Protein AF-A0A452ZM46-F1 (afdb_monomer_lite)

InterPro domains:
  IPR005813 Large ribosomal subunit protein bL20 [PF00453] (3-76)
  IPR005813 Large ribosomal subunit protein bL20 [PR00062] (1-30)
  IPR005813 Large ribosomal subunit protein bL20 [PR00062] (31-60)
  IPR005813 Large ribosomal subunit protein bL20 [PTHR10986] (1-63)
  IPR005813 Large ribosomal subunit protein bL20 [TIGR01032] (3-74)
  IPR005813 Large ribosomal subunit protein bL20 [cd07026] (5-63)
  IPR035566 Ribosomal protein bL20, C-terminal [G3DSA:1.10.1900.20] (45-96)
  IPR035566 Ribosomal protein bL20, C-terminal [SSF74731] (3-78)

pLDDT: mean 72.5, std 22.42, range [28.22, 96.56]

Structure (mmCIF, N/CA/C/O backbone):
data_AF-A0A452ZM46-F1
#
_entry.id   AF-A0A452ZM46-F1
#
loop_
_atom_site.group_PDB
_atom_site.id
_atom_site.type_symbol
_atom_site.label_atom_id
_atom_site.label_alt_id
_atom_site.label_comp_id
_atom_site.label_asym_id
_atom_site.label_entity_id
_atom_site.label_seq_id
_atom_site.pdbx_PDB_ins_code
_atom_site.Cartn_x
_atom_site.Cartn_y
_atom_site.Cartn_z
_atom_site.occupancy
_atom_site.B_iso_or_equiv
_atom_site.auth_seq_id
_atom_site.auth_comp_id
_atom_site.auth_asym_id
_atom_site.auth_atom_id
_atom_site.pdbx_PDB_model_num
ATOM 1 N N . MET A 1 1 ? -2.284 10.721 19.070 1.00 71.50 1 MET A N 1
ATOM 2 C CA . MET A 1 1 ? -3.256 10.971 17.975 1.00 71.50 1 MET A CA 1
ATOM 3 C C . MET A 1 1 ? -4.675 10.954 18.542 1.00 71.50 1 MET A C 1
ATOM 5 O O . MET A 1 1 ? -4.966 10.083 19.351 1.00 71.50 1 MET A O 1
ATOM 9 N N . ASN A 1 2 ? -5.531 11.918 18.181 1.00 87.62 2 ASN A N 1
ATOM 10 C CA . ASN A 1 2 ? -6.899 12.029 18.718 1.00 87.62 2 ASN A CA 1
ATOM 11 C C . ASN A 1 2 ? -7.823 10.934 18.119 1.00 87.62 2 ASN A C 1
ATOM 13 O O . ASN A 1 2 ? -7.648 10.565 16.954 1.00 87.62 2 ASN A O 1
ATOM 17 N N . LYS A 1 3 ? -8.797 10.418 18.888 1.00 85.00 3 LYS A N 1
ATOM 18 C CA . LYS A 1 3 ? -9.673 9.274 18.541 1.00 85.00 3 LYS A CA 1
ATOM 19 C C . LYS A 1 3 ? -10.345 9.442 17.174 1.00 85.00 3 LYS A C 1
ATOM 21 O O . LYS A 1 3 ? -10.285 8.539 16.344 1.00 85.00 3 LYS A O 1
ATOM 26 N N . GLY A 1 4 ? -10.903 10.622 16.899 1.00 88.62 4 GLY A N 1
ATOM 27 C CA . GLY A 1 4 ? -11.551 10.913 15.615 1.00 88.62 4 GLY A CA 1
ATOM 28 C C . GLY A 1 4 ? -10.593 10.872 14.417 1.00 88.62 4 GLY A C 1
ATOM 29 O O . GLY A 1 4 ? -10.967 10.408 13.343 1.00 88.62 4 GLY A O 1
ATOM 30 N N . LYS A 1 5 ? -9.331 11.290 14.595 1.00 91.25 5 LYS A N 1
ATOM 31 C CA . LYS A 1 5 ? -8.309 11.246 13.532 1.00 91.25 5 LYS A CA 1
ATOM 32 C C . LYS A 1 5 ? -7.896 9.804 13.211 1.00 91.25 5 LYS A C 1
ATOM 34 O O . LYS A 1 5 ? -7.738 9.470 12.043 1.00 91.25 5 LYS A O 1
ATOM 39 N N . ILE A 1 6 ? -7.790 8.942 14.229 1.00 91.88 6 ILE A N 1
ATOM 40 C CA . ILE A 1 6 ? -7.475 7.515 14.046 1.00 91.88 6 ILE A CA 1
ATOM 41 C C . ILE A 1 6 ? -8.563 6.820 13.229 1.00 91.88 6 ILE A C 1
ATOM 43 O O . ILE A 1 6 ? -8.241 6.118 12.279 1.00 91.88 6 ILE A O 1
ATOM 47 N N . PHE A 1 7 ? -9.841 7.051 13.536 1.00 92.56 7 PHE A N 1
ATOM 48 C CA . PHE A 1 7 ? -10.929 6.413 12.790 1.00 92.56 7 PHE A CA 1
ATOM 49 C C . PHE A 1 7 ? -11.066 6.910 11.350 1.00 92.56 7 PHE A C 1
ATOM 51 O O . PHE A 1 7 ? -11.429 6.126 10.478 1.00 92.56 7 PHE A O 1
ATOM 58 N N . LYS A 1 8 ? -10.708 8.170 11.070 1.00 93.06 8 LYS A N 1
ATOM 59 C CA . LYS A 1 8 ? -10.610 8.665 9.687 1.00 93.06 8 LYS A CA 1
ATOM 60 C C . LYS A 1 8 ? -9.553 7.896 8.888 1.00 93.06 8 LYS A C 1
ATOM 62 O O . LYS A 1 8 ? -9.826 7.497 7.763 1.00 93.06 8 LYS A O 1
ATOM 67 N N . LEU A 1 9 ? -8.384 7.652 9.483 1.00 92.50 9 LEU A N 1
ATOM 68 C CA . LEU A 1 9 ? -7.292 6.900 8.851 1.00 92.50 9 LEU A CA 1
ATOM 69 C C . LEU A 1 9 ? -7.559 5.390 8.783 1.00 92.50 9 LEU A C 1
ATOM 71 O O . LEU A 1 9 ? -7.121 4.733 7.849 1.00 92.50 9 LEU A O 1
ATOM 75 N N . ALA A 1 10 ? -8.292 4.839 9.752 1.00 91.62 10 ALA A N 1
ATOM 76 C CA . ALA A 1 10 ? -8.662 3.425 9.802 1.00 91.62 10 ALA A CA 1
ATOM 77 C C . ALA A 1 10 ? -9.880 3.076 8.922 1.00 91.62 10 ALA A C 1
ATOM 79 O O . ALA A 1 10 ? -10.330 1.924 8.911 1.00 91.62 10 ALA A O 1
ATOM 80 N N . LYS A 1 11 ? -10.450 4.050 8.197 1.00 91.94 11 LYS A N 1
ATOM 81 C CA . LYS A 1 11 ? -11.581 3.818 7.294 1.00 91.94 11 LYS A CA 1
ATOM 82 C C . LYS A 1 11 ? -11.158 2.836 6.195 1.00 91.94 11 LYS A C 1
ATOM 84 O O . LYS A 1 11 ? -10.159 3.042 5.520 1.00 91.94 11 LYS A O 1
ATOM 89 N N . GLY A 1 12 ? -11.927 1.759 6.032 1.00 92.88 12 GLY A N 1
ATOM 90 C CA . GLY A 1 12 ? -11.624 0.679 5.083 1.00 92.88 12 GLY A CA 1
ATOM 91 C C . GLY A 1 12 ? -10.831 -0.491 5.676 1.00 92.88 12 GLY A C 1
ATOM 92 O O . GLY A 1 12 ? -10.682 -1.513 5.013 1.00 92.88 12 GLY A O 1
ATOM 93 N N . PHE A 1 13 ? -10.377 -0.412 6.933 1.00 94.00 13 PHE A N 1
ATOM 94 C CA . PHE A 1 13 ? -9.763 -1.566 7.592 1.00 94.00 13 PHE A CA 1
ATOM 95 C C . PHE A 1 13 ? -10.781 -2.682 7.858 1.00 94.00 13 PHE A C 1
ATOM 97 O O . PHE A 1 13 ? -11.937 -2.447 8.216 1.00 94.00 13 PHE A O 1
ATOM 104 N N . ARG A 1 14 ? -10.336 -3.932 7.702 1.00 92.62 14 ARG A N 1
ATOM 105 C CA . ARG A 1 14 ? -11.182 -5.123 7.839 1.00 92.62 14 ARG A CA 1
ATOM 106 C C . ARG A 1 14 ? -11.446 -5.466 9.309 1.00 92.62 14 ARG A C 1
ATOM 108 O O . ARG A 1 14 ? -10.532 -5.503 10.133 1.00 92.62 14 ARG A O 1
ATOM 115 N N . GLY A 1 15 ? -12.695 -5.809 9.628 1.00 92.88 15 GLY A N 1
ATOM 116 C CA . GLY A 1 15 ? -13.098 -6.312 10.948 1.00 92.88 15 GLY A CA 1
ATOM 117 C C . GLY A 1 15 ? -13.013 -5.263 12.063 1.00 92.88 15 GLY A C 1
ATOM 118 O O . GLY A 1 15 ? -13.321 -4.092 11.854 1.00 92.88 15 GLY A O 1
ATOM 119 N N . ARG A 1 16 ? -12.586 -5.677 13.266 1.00 92.06 16 ARG A N 1
ATOM 120 C CA . ARG A 1 16 ? -12.536 -4.812 14.467 1.00 92.06 16 ARG A CA 1
ATOM 121 C C . ARG A 1 16 ? -11.523 -3.664 14.374 1.00 92.06 16 ARG A C 1
ATOM 123 O O . ARG A 1 16 ? -11.602 -2.728 15.166 1.00 92.06 16 ARG A O 1
ATOM 130 N N . ALA A 1 17 ? -10.620 -3.693 13.395 1.00 90.69 17 ALA A N 1
ATOM 131 C CA . ALA A 1 17 ? -9.605 -2.663 13.183 1.00 90.69 17 ALA A CA 1
ATOM 132 C C . ALA A 1 17 ? -10.172 -1.288 12.782 1.00 90.69 17 ALA A C 1
ATOM 134 O O . ALA A 1 17 ? -9.454 -0.301 12.889 1.00 90.69 17 ALA A O 1
ATOM 135 N N . LYS A 1 18 ? -11.443 -1.208 12.361 1.00 88.06 18 LYS A N 1
ATOM 136 C CA . LYS A 1 18 ? -12.126 0.063 12.060 1.00 88.06 18 LYS A CA 1
ATOM 137 C C . LYS A 1 18 ? -12.996 0.599 13.210 1.00 88.06 18 LYS A C 1
ATOM 139 O O . LYS A 1 18 ? -13.325 1.776 13.205 1.00 88.06 18 LYS A O 1
ATOM 144 N N . ASN A 1 19 ? -13.345 -0.244 14.192 1.00 87.94 19 ASN A N 1
ATOM 145 C CA . ASN A 1 19 ? -14.291 0.086 15.273 1.00 87.94 19 ASN A CA 1
ATOM 146 C C . ASN A 1 19 ? -13.605 0.219 16.646 1.00 87.94 19 ASN A C 1
ATOM 148 O O . ASN A 1 19 ? -13.957 1.083 17.445 1.00 87.94 19 ASN A O 1
ATOM 152 N N . CYS A 1 20 ? -12.616 -0.631 16.939 1.00 93.06 20 CYS A N 1
ATOM 153 C CA . CYS A 1 20 ? -11.948 -0.669 18.239 1.00 93.06 20 CYS A CA 1
ATOM 154 C C . CYS A 1 20 ? -10.680 0.188 18.217 1.00 93.06 20 CYS A C 1
ATOM 156 O O . CYS A 1 20 ? -9.735 -0.118 17.491 1.00 93.06 20 CYS A O 1
ATOM 158 N N . ILE A 1 21 ? -10.624 1.223 19.062 1.00 91.88 21 ILE A N 1
ATOM 159 C CA . ILE A 1 21 ? -9.536 2.215 19.052 1.00 91.88 21 ILE A CA 1
ATOM 160 C C . ILE A 1 21 ? -8.146 1.606 19.276 1.00 91.88 21 ILE A C 1
ATOM 162 O O . ILE A 1 21 ? -7.196 2.008 18.614 1.00 91.88 21 ILE A O 1
ATOM 166 N N . ARG A 1 22 ? -8.027 0.610 20.162 1.00 92.00 22 ARG A N 1
ATOM 167 C CA . ARG A 1 22 ? -6.750 -0.057 20.462 1.00 92.00 22 ARG A CA 1
ATOM 168 C C . ARG A 1 22 ? -6.171 -0.743 19.221 1.00 92.00 22 ARG A C 1
ATOM 170 O O . ARG A 1 22 ? -5.053 -0.449 18.822 1.00 92.00 22 ARG A O 1
ATOM 177 N N . ILE A 1 23 ? -6.989 -1.555 18.552 1.00 93.69 23 ILE A N 1
ATOM 178 C CA . ILE A 1 23 ? -6.600 -2.280 17.333 1.00 93.69 23 ILE A CA 1
ATOM 179 C C . ILE A 1 23 ? -6.378 -1.305 16.169 1.00 93.69 23 ILE A C 1
ATOM 181 O O . ILE A 1 23 ? -5.446 -1.469 15.384 1.00 93.69 23 ILE A O 1
ATOM 185 N N . ALA A 1 24 ? -7.226 -0.280 16.051 1.00 93.19 24 ALA A N 1
ATOM 186 C CA . ALA A 1 24 ? -7.114 0.725 15.000 1.00 93.19 24 ALA A CA 1
ATOM 187 C C . ALA A 1 24 ? -5.773 1.466 15.067 1.00 93.19 24 ALA A C 1
ATOM 189 O O . ALA A 1 24 ? -5.136 1.659 14.037 1.00 93.19 24 ALA A O 1
ATOM 190 N N . ARG A 1 25 ? -5.312 1.834 16.269 1.00 92.88 25 ARG A N 1
ATOM 191 C CA . ARG A 1 25 ? -4.027 2.523 16.464 1.00 92.88 25 ARG A CA 1
ATOM 192 C C . ARG A 1 25 ? -2.851 1.704 15.949 1.00 92.88 25 ARG A C 1
ATOM 194 O O . ARG A 1 25 ? -2.132 2.189 15.082 1.00 92.88 25 ARG A O 1
ATOM 201 N N . GLU A 1 26 ? -2.734 0.454 16.389 1.00 93.75 26 GLU A N 1
ATOM 202 C CA . GLU A 1 26 ? -1.661 -0.455 15.960 1.00 93.75 26 GLU A CA 1
ATOM 203 C C . GLU A 1 26 ? -1.636 -0.634 14.433 1.00 93.75 26 GLU A C 1
ATOM 205 O O . GLU A 1 26 ? -0.581 -0.671 13.799 1.00 93.75 26 GLU A O 1
ATOM 210 N N . ARG A 1 27 ? -2.818 -0.734 13.812 1.00 94.56 27 ARG A N 1
ATOM 211 C CA . ARG A 1 27 ? -2.947 -0.896 12.358 1.00 94.56 27 ARG A CA 1
ATOM 212 C C . ARG A 1 27 ? -2.598 0.376 11.597 1.00 94.56 27 ARG A C 1
ATOM 214 O O . ARG A 1 27 ? -1.910 0.291 10.583 1.00 94.56 27 ARG A O 1
ATOM 221 N N . VAL A 1 28 ? -3.052 1.536 12.072 1.00 94.62 28 VAL A N 1
ATOM 222 C CA . VAL A 1 28 ? -2.748 2.827 11.445 1.00 94.62 28 VAL A CA 1
ATOM 223 C C . VAL A 1 28 ? -1.252 3.127 11.537 1.00 94.62 28 VAL A C 1
ATOM 225 O O . VAL A 1 28 ? -0.667 3.551 10.548 1.00 94.62 28 VAL A O 1
ATOM 228 N N . GLU A 1 29 ? -0.609 2.850 12.671 1.00 94.12 29 GLU A N 1
ATOM 229 C CA . GLU A 1 29 ? 0.837 3.048 12.838 1.00 94.12 29 GLU A CA 1
ATOM 230 C C . GLU A 1 29 ? 1.644 2.219 11.830 1.00 94.12 29 GLU A C 1
ATOM 232 O O . GLU A 1 29 ? 2.478 2.768 11.106 1.00 94.12 29 GLU A O 1
ATOM 237 N N . LYS A 1 30 ? 1.324 0.926 11.684 1.00 95.00 30 LYS A N 1
ATOM 238 C CA . LYS A 1 30 ? 1.951 0.060 10.669 1.00 95.00 30 LYS A CA 1
ATOM 239 C C . LYS A 1 30 ? 1.678 0.545 9.244 1.00 95.00 30 LYS A C 1
ATOM 241 O O . LYS A 1 30 ? 2.587 0.579 8.419 1.00 95.00 30 LYS A O 1
ATOM 246 N N . ALA A 1 31 ? 0.448 0.966 8.951 1.00 94.62 31 ALA A N 1
ATOM 247 C CA . ALA A 1 31 ? 0.089 1.481 7.631 1.00 94.62 31 ALA A CA 1
ATOM 248 C C . ALA A 1 31 ? 0.879 2.750 7.264 1.00 94.62 31 ALA A C 1
ATOM 250 O O . ALA A 1 31 ? 1.315 2.899 6.123 1.00 94.62 31 ALA A O 1
ATOM 251 N N . LEU A 1 32 ? 1.116 3.646 8.226 1.00 95.00 32 LEU A N 1
ATOM 252 C CA . LEU A 1 32 ? 1.918 4.853 8.013 1.00 95.00 32 LEU A CA 1
ATOM 253 C C . LEU A 1 32 ? 3.395 4.524 7.758 1.00 95.00 32 LEU A C 1
ATOM 255 O O . LEU A 1 32 ? 4.003 5.118 6.864 1.00 95.00 32 LEU A O 1
ATOM 259 N N . GLN A 1 33 ? 3.954 3.554 8.486 1.00 96.12 33 GLN A N 1
ATOM 260 C CA . GLN A 1 33 ? 5.319 3.069 8.256 1.00 96.12 33 GLN A CA 1
ATOM 261 C C . GLN A 1 33 ? 5.473 2.469 6.851 1.00 96.12 33 GLN A C 1
ATOM 263 O O . GLN A 1 33 ? 6.401 2.834 6.125 1.00 96.12 33 GLN A O 1
ATOM 268 N N . TYR A 1 34 ? 4.533 1.617 6.424 1.00 96.56 34 TYR A N 1
ATOM 269 C CA . TYR A 1 34 ? 4.537 1.067 5.066 1.00 96.56 34 TYR A CA 1
ATOM 270 C C . TYR A 1 34 ? 4.385 2.155 4.008 1.00 96.56 34 TYR A C 1
ATOM 272 O O . TYR A 1 34 ? 5.175 2.197 3.073 1.00 96.56 34 TYR A O 1
ATOM 280 N N . SER A 1 35 ? 3.478 3.114 4.202 1.00 95.56 35 SER A N 1
ATOM 281 C CA . SER A 1 35 ? 3.319 4.243 3.282 1.00 95.56 35 SER A CA 1
ATOM 282 C C . SER A 1 35 ? 4.623 5.027 3.087 1.00 95.56 35 SER A C 1
ATOM 284 O O . SER A 1 35 ? 4.961 5.404 1.965 1.00 95.56 35 SER A O 1
ATOM 286 N N . TYR A 1 36 ? 5.384 5.266 4.160 1.00 95.44 36 TYR A N 1
ATOM 287 C CA . TYR A 1 36 ? 6.677 5.943 4.064 1.00 95.44 36 TYR A CA 1
ATOM 288 C C . TYR A 1 36 ? 7.698 5.134 3.257 1.00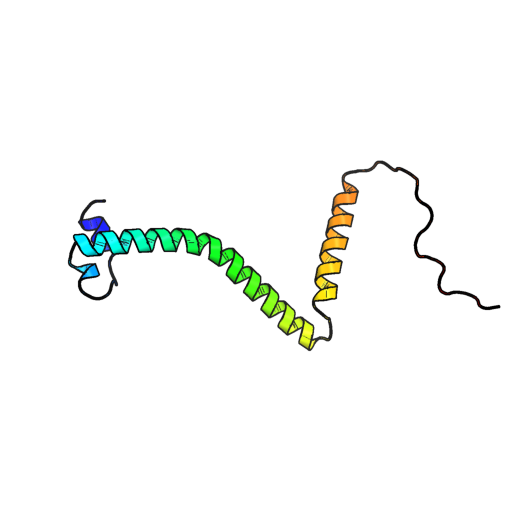 95.44 36 TYR A C 1
ATOM 290 O O . TYR A 1 36 ? 8.335 5.674 2.348 1.00 95.44 36 TYR A O 1
ATOM 298 N N . ARG A 1 37 ? 7.824 3.839 3.562 1.00 96.19 37 ARG A N 1
ATOM 299 C CA . ARG A 1 37 ? 8.711 2.918 2.844 1.00 96.19 37 ARG A CA 1
ATOM 300 C C . ARG A 1 37 ? 8.347 2.840 1.359 1.00 96.19 37 ARG A C 1
ATOM 302 O O . ARG A 1 37 ? 9.212 3.003 0.499 1.00 96.19 37 ARG A O 1
ATOM 309 N N . ASP A 1 38 ? 7.069 2.652 1.057 1.00 96.19 38 ASP A N 1
ATOM 310 C CA . ASP A 1 38 ? 6.579 2.400 -0.296 1.00 96.19 38 ASP A CA 1
ATOM 311 C C . ASP A 1 38 ? 6.714 3.641 -1.191 1.00 96.19 38 ASP A C 1
ATOM 313 O O . ASP A 1 38 ? 7.000 3.510 -2.377 1.00 96.19 38 ASP A O 1
ATOM 317 N N . ARG A 1 39 ? 6.645 4.865 -0.642 1.00 94.94 39 ARG A N 1
ATOM 318 C CA . ARG A 1 39 ? 6.974 6.087 -1.406 1.00 94.94 39 ARG A CA 1
ATOM 319 C C . ARG A 1 39 ? 8.414 6.100 -1.920 1.00 94.94 39 ARG A C 1
ATOM 321 O O . ARG A 1 39 ? 8.664 6.636 -3.001 1.00 94.94 39 ARG A O 1
ATOM 328 N N . ARG A 1 40 ? 9.362 5.533 -1.165 1.00 93.06 40 ARG A N 1
ATOM 329 C CA . ARG A 1 40 ? 10.753 5.398 -1.620 1.00 93.06 40 ARG A CA 1
ATOM 330 C C . ARG A 1 40 ? 10.906 4.238 -2.603 1.00 93.06 40 ARG A C 1
ATOM 332 O O . ARG A 1 40 ? 11.538 4.419 -3.641 1.00 93.06 40 ARG A O 1
ATOM 339 N N . ASN A 1 41 ? 10.290 3.090 -2.314 1.00 94.69 41 ASN A N 1
ATOM 340 C CA . ASN A 1 41 ? 10.376 1.906 -3.174 1.00 94.69 41 ASN A CA 1
ATOM 341 C C . ASN A 1 41 ? 9.703 2.106 -4.535 1.00 94.69 41 ASN A C 1
ATOM 343 O O . ASN A 1 41 ? 10.293 1.729 -5.540 1.00 94.69 41 ASN A O 1
ATOM 347 N N . LYS A 1 42 ? 8.579 2.831 -4.608 1.00 94.38 42 LYS A N 1
ATOM 348 C CA . LYS A 1 42 ? 7.865 3.119 -5.864 1.00 94.38 42 LYS A CA 1
ATOM 349 C C . LYS A 1 42 ? 8.777 3.689 -6.953 1.00 94.38 42 LYS A C 1
ATOM 351 O O . LYS A 1 42 ? 8.604 3.367 -8.122 1.00 94.38 42 LYS A O 1
ATOM 356 N N . LYS A 1 43 ? 9.767 4.516 -6.594 1.00 90.69 43 LYS A N 1
ATOM 357 C CA . LYS A 1 43 ? 10.738 5.061 -7.561 1.00 90.69 43 LYS A CA 1
ATOM 358 C C . LYS A 1 43 ? 11.635 3.967 -8.158 1.00 90.69 43 LYS A C 1
ATOM 360 O O . LYS A 1 43 ? 11.922 3.998 -9.350 1.00 90.69 43 LYS A O 1
ATOM 365 N N . ARG A 1 44 ? 12.055 2.997 -7.341 1.00 92.38 44 ARG A N 1
ATOM 366 C CA . ARG A 1 44 ? 12.864 1.842 -7.759 1.00 92.38 44 ARG A CA 1
ATOM 367 C C . ARG A 1 44 ? 12.044 0.861 -8.594 1.00 92.38 44 ARG A C 1
ATOM 369 O O . ARG A 1 44 ? 12.516 0.424 -9.641 1.00 92.38 44 ARG A O 1
ATOM 376 N N . ASP A 1 45 ? 10.825 0.564 -8.160 1.00 94.06 45 ASP A N 1
ATOM 377 C CA . ASP A 1 45 ? 9.944 -0.391 -8.837 1.00 94.06 45 ASP A CA 1
ATOM 378 C C . ASP A 1 45 ? 9.569 0.128 -10.233 1.00 94.06 45 ASP A C 1
ATOM 380 O O . ASP A 1 45 ? 9.689 -0.592 -11.221 1.00 94.06 45 ASP A O 1
ATOM 384 N N . MET A 1 46 ? 9.243 1.422 -10.345 1.00 93.38 46 MET A N 1
ATOM 385 C CA . MET A 1 46 ? 8.968 2.066 -11.635 1.00 93.38 46 MET A CA 1
ATOM 386 C C . MET A 1 46 ? 10.187 2.083 -12.562 1.00 93.38 46 MET A C 1
ATOM 388 O O . MET A 1 46 ? 10.042 1.854 -13.760 1.00 93.38 46 MET A O 1
ATOM 392 N N . ARG A 1 47 ? 11.395 2.323 -12.029 1.00 91.25 47 ARG A N 1
ATOM 393 C CA . ARG A 1 47 ? 12.630 2.252 -12.826 1.00 91.25 47 ARG A CA 1
ATOM 394 C C . ARG A 1 47 ? 12.866 0.840 -13.355 1.00 91.25 47 ARG A C 1
ATOM 396 O O . ARG A 1 47 ? 13.212 0.688 -14.520 1.00 91.25 47 ARG A O 1
ATOM 403 N N . SER A 1 48 ? 12.662 -0.169 -12.514 1.00 88.19 48 SER A N 1
ATOM 404 C CA . SER A 1 48 ? 12.837 -1.574 -12.898 1.00 88.19 48 SER A CA 1
ATOM 405 C C . SER A 1 48 ? 11.853 -1.959 -14.004 1.00 88.19 48 SER A C 1
ATOM 407 O O . SER A 1 48 ? 12.266 -2.481 -15.035 1.00 88.19 48 SER A O 1
ATOM 409 N N . LEU A 1 49 ? 10.581 -1.572 -13.855 1.00 93.62 49 LEU A N 1
ATOM 410 C CA . LEU A 1 49 ? 9.554 -1.762 -14.879 1.00 93.62 49 LEU A CA 1
ATOM 411 C C . LEU A 1 49 ? 9.894 -1.038 -16.191 1.00 93.62 49 LEU A C 1
ATOM 413 O O . LEU A 1 49 ? 9.641 -1.558 -17.276 1.00 93.62 49 LEU A O 1
ATOM 417 N N . TRP A 1 50 ? 10.460 0.168 -16.120 1.00 91.75 50 TRP A N 1
ATOM 418 C CA . TRP A 1 50 ? 10.859 0.896 -17.323 1.00 91.75 50 TRP A CA 1
ATOM 419 C C . TRP A 1 50 ? 12.009 0.197 -18.054 1.00 91.75 50 TRP A C 1
ATOM 421 O O . TRP A 1 50 ? 11.940 0.028 -19.270 1.00 91.75 50 TRP A O 1
ATOM 431 N N . ILE A 1 51 ? 13.020 -0.274 -17.322 1.00 86.75 51 ILE A N 1
ATOM 432 C CA . ILE A 1 51 ? 14.121 -1.059 -17.894 1.00 86.75 51 ILE A CA 1
ATOM 433 C C . ILE A 1 51 ? 13.574 -2.318 -18.573 1.00 86.75 51 ILE A C 1
ATOM 435 O O . ILE A 1 51 ? 13.951 -2.609 -19.703 1.00 86.75 51 ILE A O 1
ATOM 439 N N . GLU A 1 52 ? 12.649 -3.031 -17.932 1.00 86.19 52 GLU A N 1
ATOM 440 C CA . GLU A 1 52 ? 12.016 -4.221 -18.507 1.00 86.19 52 GLU A CA 1
ATOM 441 C C . GLU A 1 52 ? 11.254 -3.908 -19.804 1.00 86.19 52 GLU A C 1
ATOM 443 O O . GLU A 1 52 ? 11.435 -4.598 -20.806 1.00 86.19 52 GLU A O 1
ATOM 448 N N . ARG A 1 53 ? 10.478 -2.818 -19.832 1.00 87.50 53 ARG A N 1
ATOM 449 C CA . ARG A 1 53 ? 9.753 -2.364 -21.033 1.00 87.50 53 ARG A CA 1
ATOM 450 C C . ARG A 1 53 ? 10.688 -1.976 -22.177 1.00 87.50 53 ARG A C 1
ATOM 452 O O . ARG A 1 53 ? 10.437 -2.362 -23.315 1.00 87.50 53 ARG A O 1
ATOM 459 N N . ILE A 1 54 ? 11.768 -1.247 -21.887 1.00 83.75 54 ILE A N 1
ATOM 460 C CA . ILE A 1 54 ? 12.790 -0.913 -22.891 1.00 83.75 54 ILE A CA 1
ATOM 461 C C . ILE A 1 54 ? 13.436 -2.196 -23.410 1.00 83.75 54 ILE A C 1
ATOM 463 O O . ILE A 1 54 ? 13.543 -2.380 -24.616 1.00 83.75 54 ILE A O 1
ATOM 467 N N . ASN A 1 55 ? 13.822 -3.100 -22.509 1.00 81.06 55 ASN A N 1
ATOM 468 C CA . ASN A 1 55 ? 14.465 -4.359 -22.866 1.00 81.06 55 ASN A CA 1
ATOM 469 C C . ASN A 1 55 ? 13.566 -5.253 -23.729 1.00 81.06 55 ASN A C 1
ATOM 471 O O . ASN A 1 55 ? 14.065 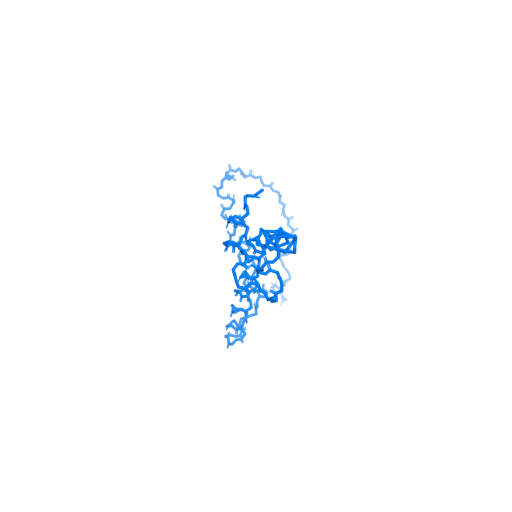-5.933 -24.621 1.00 81.06 55 ASN A O 1
ATOM 475 N N . ALA A 1 56 ? 12.254 -5.264 -23.486 1.00 83.94 56 ALA A N 1
ATOM 476 C CA . ALA A 1 56 ? 11.301 -5.971 -24.334 1.00 83.94 56 ALA A CA 1
ATOM 477 C C . ALA A 1 56 ? 11.244 -5.363 -25.747 1.00 83.94 56 ALA A C 1
ATOM 479 O O . ALA A 1 56 ? 11.302 -6.099 -26.728 1.00 83.94 56 ALA A O 1
ATOM 480 N N . GLY A 1 57 ? 11.209 -4.030 -25.859 1.00 81.00 57 GLY A N 1
ATOM 481 C CA . GLY A 1 57 ? 11.232 -3.338 -27.151 1.00 81.00 57 GLY A CA 1
ATOM 482 C C . GLY A 1 57 ? 12.534 -3.555 -27.927 1.00 81.00 57 GLY A C 1
ATOM 483 O O . GLY A 1 57 ? 12.508 -3.852 -29.116 1.00 81.00 57 GLY A O 1
ATOM 484 N N . THR A 1 58 ? 13.689 -3.482 -27.266 1.00 76.94 58 THR A N 1
ATOM 485 C CA . THR A 1 58 ? 14.998 -3.641 -27.923 1.00 76.94 58 THR A CA 1
ATOM 486 C C . THR A 1 58 ? 15.234 -5.064 -28.425 1.00 76.94 58 THR A C 1
ATOM 488 O O . THR A 1 58 ? 15.774 -5.244 -29.516 1.00 76.94 58 THR A O 1
ATOM 491 N N . ARG A 1 59 ? 14.733 -6.076 -27.699 1.00 72.19 59 ARG A N 1
ATOM 492 C CA . ARG A 1 59 ? 14.735 -7.480 -28.145 1.00 72.19 59 ARG A CA 1
ATOM 493 C C . ARG A 1 59 ? 13.983 -7.685 -29.460 1.00 72.19 59 ARG A C 1
ATOM 495 O O . ARG A 1 59 ? 14.447 -8.467 -30.281 1.00 72.19 59 ARG A O 1
ATOM 502 N N . LEU A 1 60 ? 12.874 -6.975 -29.684 1.00 72.12 60 LEU A N 1
ATOM 503 C CA . LEU A 1 60 ? 12.123 -7.042 -30.948 1.00 72.12 60 LEU A CA 1
ATOM 504 C C . LEU A 1 60 ? 12.901 -6.440 -32.127 1.00 72.12 60 LEU A C 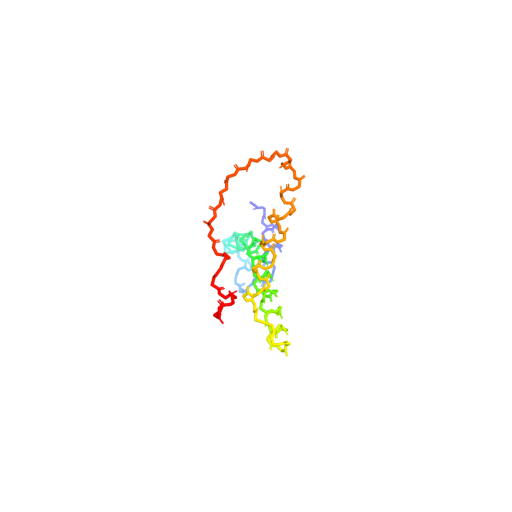1
ATOM 506 O O . LEU A 1 60 ? 12.739 -6.880 -33.259 1.00 72.12 60 LEU A O 1
ATOM 510 N N . HIS A 1 61 ? 13.770 -5.464 -31.860 1.00 70.75 61 HIS A N 1
ATOM 511 C CA . HIS A 1 61 ? 14.571 -4.769 -32.871 1.00 70.75 61 HIS A CA 1
ATOM 512 C C . HIS A 1 61 ? 16.006 -5.315 -33.007 1.00 70.75 61 HIS A C 1
ATOM 514 O O . HIS A 1 61 ? 16.834 -4.699 -33.673 1.00 70.75 61 HIS A O 1
ATOM 520 N N . GLY A 1 62 ? 16.329 -6.452 -32.375 1.00 66.81 62 GLY A N 1
ATOM 521 C CA . GLY A 1 62 ? 17.639 -7.111 -32.484 1.00 66.81 62 GLY A CA 1
ATOM 522 C C . GLY A 1 62 ? 18.805 -6.384 -31.794 1.00 66.81 62 GLY A C 1
ATOM 523 O O . GLY A 1 62 ? 19.941 -6.849 -31.860 1.00 66.81 62 GLY A O 1
ATOM 524 N N . VAL A 1 63 ? 18.548 -5.270 -31.100 1.00 62.78 63 VAL A N 1
ATOM 525 C CA . VAL A 1 63 ? 19.552 -4.530 -30.324 1.00 62.78 63 VAL A CA 1
ATOM 526 C C . VAL A 1 63 ? 19.600 -5.064 -28.896 1.00 62.78 63 VAL A C 1
ATOM 528 O O . VAL A 1 63 ? 18.619 -5.040 -28.156 1.00 62.78 63 VAL A O 1
ATOM 531 N N . CYS A 1 64 ? 20.758 -5.574 -28.484 1.00 56.78 64 CYS A N 1
ATOM 532 C CA . CYS A 1 64 ? 20.913 -6.172 -27.163 1.00 56.78 64 CYS A CA 1
ATOM 533 C C . CYS A 1 64 ? 21.109 -5.082 -26.091 1.00 56.78 64 CYS A C 1
ATOM 535 O O . CYS A 1 64 ? 21.903 -4.161 -26.274 1.00 56.78 64 CYS A O 1
ATOM 537 N N . SER A 1 65 ? 20.409 -5.195 -24.954 1.00 57.06 65 SER A N 1
ATOM 538 C CA . SER A 1 65 ? 20.408 -4.222 -23.837 1.00 57.06 65 SER A CA 1
ATOM 539 C C . SER A 1 65 ? 21.814 -3.808 -23.353 1.00 57.06 65 SER A C 1
ATOM 541 O O . SER A 1 65 ? 22.024 -2.661 -22.957 1.00 57.06 65 SER A O 1
ATOM 543 N N . ILE A 1 66 ? 22.798 -4.710 -23.479 1.00 59.78 66 ILE A N 1
ATOM 544 C CA . ILE A 1 66 ? 24.213 -4.466 -23.157 1.00 59.78 66 ILE A CA 1
ATOM 545 C C . ILE A 1 66 ? 24.811 -3.287 -23.954 1.00 59.78 66 ILE A C 1
ATOM 547 O O . ILE A 1 66 ? 25.600 -2.528 -23.403 1.00 59.78 66 ILE A O 1
ATOM 551 N N . TYR A 1 67 ? 24.381 -3.055 -25.201 1.00 56.31 67 TYR A N 1
ATOM 552 C CA . TYR A 1 67 ? 24.891 -1.964 -26.046 1.00 56.31 67 TYR A CA 1
ATOM 553 C C . TYR A 1 67 ? 24.370 -0.579 -25.638 1.00 56.31 67 TYR A C 1
ATOM 555 O O . TYR A 1 67 ? 25.088 0.411 -25.771 1.00 56.31 67 TYR A O 1
ATOM 563 N N . LEU A 1 68 ? 23.137 -0.494 -25.126 1.00 57.31 68 LEU A N 1
ATOM 564 C CA . LEU A 1 68 ? 22.540 0.776 -24.698 1.00 57.31 68 LEU A CA 1
ATOM 565 C C . LEU A 1 68 ? 23.184 1.290 -23.406 1.00 57.31 68 LEU A C 1
ATOM 567 O O . LEU A 1 68 ? 23.483 2.477 -23.319 1.00 57.31 68 LEU A O 1
ATOM 571 N N . HIS A 1 69 ? 23.463 0.413 -22.435 1.00 56.53 69 HIS A N 1
ATOM 572 C CA . HIS A 1 69 ? 24.120 0.812 -21.182 1.00 56.53 69 HIS A CA 1
ATOM 573 C C . HIS A 1 69 ? 25.540 1.340 -21.432 1.00 56.53 69 HIS A C 1
ATOM 575 O O . HIS A 1 69 ? 25.871 2.444 -21.009 1.00 56.53 69 HIS A O 1
ATOM 581 N N . SER A 1 70 ? 26.337 0.612 -22.225 1.00 54.00 70 SER A N 1
ATOM 582 C CA . SER A 1 70 ? 27.695 1.031 -22.587 1.00 54.00 70 SER A CA 1
ATOM 583 C C . SER A 1 70 ? 27.727 2.348 -23.365 1.00 54.00 70 SER A C 1
ATOM 585 O O . SER A 1 70 ? 28.709 3.080 -23.281 1.00 54.00 70 SER A O 1
ATOM 587 N N . ARG A 1 71 ? 26.678 2.681 -24.127 1.00 55.34 71 ARG A N 1
ATOM 588 C CA . ARG A 1 71 ? 26.620 3.948 -24.863 1.00 55.34 71 ARG A CA 1
ATOM 589 C C . ARG A 1 71 ? 26.285 5.139 -23.961 1.00 55.34 71 ARG A C 1
ATOM 591 O O . ARG A 1 71 ? 26.945 6.166 -24.080 1.00 55.34 71 ARG A O 1
ATOM 598 N N . PHE A 1 72 ? 25.351 4.983 -23.023 1.00 50.44 72 PHE A N 1
ATOM 599 C CA . PHE A 1 72 ? 25.019 6.043 -22.064 1.00 50.44 72 PHE A CA 1
ATOM 600 C C . PHE A 1 72 ? 26.194 6.391 -21.133 1.00 50.44 72 PHE A C 1
ATOM 602 O O . PHE A 1 72 ? 26.437 7.572 -20.895 1.00 50.44 72 PHE A O 1
ATOM 609 N N . ASP A 1 73 ? 26.966 5.404 -20.666 1.00 52.91 73 ASP A N 1
ATOM 610 C CA . ASP A 1 73 ? 28.134 5.658 -19.803 1.00 52.91 73 ASP A CA 1
ATOM 611 C C . ASP A 1 73 ? 29.273 6.376 -20.556 1.00 52.91 73 ASP A C 1
ATOM 613 O O . ASP A 1 73 ? 29.924 7.274 -20.015 1.00 52.91 73 ASP A O 1
ATOM 617 N N . ASN A 1 74 ? 29.484 6.036 -21.833 1.00 49.34 74 ASN A N 1
ATOM 618 C CA . ASN A 1 74 ? 30.473 6.705 -22.681 1.00 49.34 74 ASN A CA 1
ATOM 619 C C . ASN A 1 74 ? 30.069 8.149 -23.022 1.00 49.34 74 ASN A C 1
ATOM 621 O O . ASN A 1 74 ? 30.906 9.046 -22.966 1.00 49.34 74 ASN A O 1
ATOM 625 N N . GLU A 1 75 ? 28.794 8.403 -23.328 1.00 46.25 75 GLU A N 1
ATOM 626 C CA . GLU A 1 75 ? 28.305 9.753 -23.644 1.00 46.25 75 GLU A CA 1
ATOM 627 C C . GLU A 1 75 ? 28.331 10.684 -22.416 1.00 46.25 75 GLU A C 1
ATOM 629 O O . GLU A 1 75 ? 28.701 11.852 -22.537 1.00 46.25 75 GLU A O 1
ATOM 634 N N . MET A 1 76 ? 28.055 10.172 -21.210 1.00 47.22 76 MET A N 1
ATOM 635 C CA . MET A 1 76 ? 28.158 10.955 -19.969 1.00 47.22 76 MET A CA 1
ATOM 636 C C . MET A 1 76 ? 29.610 11.300 -19.598 1.00 47.22 76 MET A C 1
ATOM 638 O O . MET A 1 76 ? 29.873 12.417 -19.148 1.00 47.22 76 MET A O 1
ATOM 642 N N . ASN A 1 77 ? 30.565 10.393 -19.840 1.00 48.50 77 ASN A N 1
ATO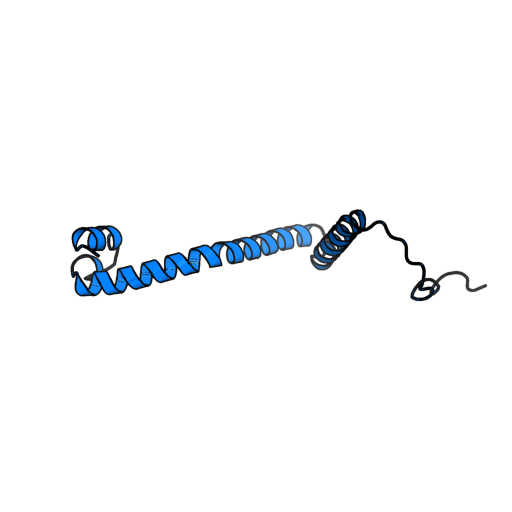M 643 C CA . ASN A 1 77 ? 31.997 10.669 -19.662 1.00 48.50 77 ASN A CA 1
ATOM 644 C C . ASN A 1 77 ? 32.514 11.727 -20.652 1.00 48.50 77 ASN A C 1
ATOM 646 O O . ASN A 1 77 ? 33.319 12.583 -20.279 1.00 48.50 77 ASN A O 1
ATOM 650 N N . LEU A 1 78 ? 32.018 11.722 -21.893 1.00 52.47 78 LEU A N 1
ATOM 651 C CA . LEU A 1 78 ? 32.363 12.733 -22.897 1.00 52.47 78 LEU A CA 1
ATOM 652 C C . LEU A 1 78 ? 31.828 14.123 -22.520 1.00 52.47 78 LEU A C 1
ATOM 654 O O . LEU A 1 78 ? 32.547 15.109 -22.669 1.00 52.47 78 LEU A O 1
ATOM 658 N N . LEU A 1 79 ? 30.629 14.217 -21.943 1.00 49.69 79 LEU A N 1
ATOM 659 C CA . LEU A 1 79 ? 30.075 15.488 -21.458 1.00 49.69 79 LEU A CA 1
ATOM 660 C C . LEU A 1 79 ? 30.793 16.008 -20.200 1.00 49.69 79 LEU A C 1
ATOM 662 O O . LEU A 1 79 ? 30.972 17.215 -20.050 1.00 49.69 79 LEU A O 1
ATOM 666 N N . HIS A 1 80 ? 31.276 15.118 -19.325 1.00 46.25 80 HIS A N 1
ATOM 667 C CA . HIS A 1 80 ? 32.103 15.501 -18.171 1.00 46.25 80 HIS A CA 1
ATOM 668 C C . HIS A 1 80 ? 33.502 15.999 -18.580 1.00 46.25 80 HIS A C 1
ATOM 670 O O . HIS A 1 80 ? 34.087 16.841 -17.897 1.00 46.25 80 HIS A O 1
ATOM 676 N N . SER A 1 81 ? 34.025 15.530 -19.720 1.00 45.41 81 SER A N 1
ATOM 677 C CA . SER A 1 81 ? 35.326 15.962 -20.252 1.00 45.41 81 SER A CA 1
ATOM 678 C C . SER A 1 81 ? 35.342 17.405 -20.778 1.00 45.41 81 SER A C 1
ATOM 680 O O . SER A 1 81 ? 36.413 17.984 -20.927 1.00 45.41 81 SER A O 1
ATOM 682 N N . HIS A 1 82 ? 34.178 18.030 -20.998 1.00 47.50 82 HIS A N 1
ATOM 683 C CA . HIS A 1 82 ? 34.089 19.422 -21.462 1.00 47.50 82 HIS A CA 1
ATOM 684 C C . HIS A 1 82 ? 34.230 20.469 -20.339 1.00 47.50 82 HIS A C 1
ATOM 686 O O . HIS A 1 82 ? 34.321 21.658 -20.633 1.00 47.50 82 HIS A O 1
ATOM 692 N N . VAL A 1 83 ? 34.295 20.054 -19.064 1.00 48.62 83 VAL A N 1
ATOM 693 C CA . VAL A 1 83 ? 34.477 20.969 -17.913 1.00 48.62 83 VAL A CA 1
ATOM 694 C C . VAL A 1 83 ? 35.923 20.986 -17.392 1.00 48.62 83 VAL A C 1
ATOM 696 O O . VAL A 1 83 ? 36.266 21.814 -16.558 1.00 48.62 83 VAL A O 1
ATOM 699 N N . ASN A 1 84 ? 36.816 20.142 -17.920 1.00 39.31 84 ASN A N 1
ATOM 700 C CA . ASN A 1 8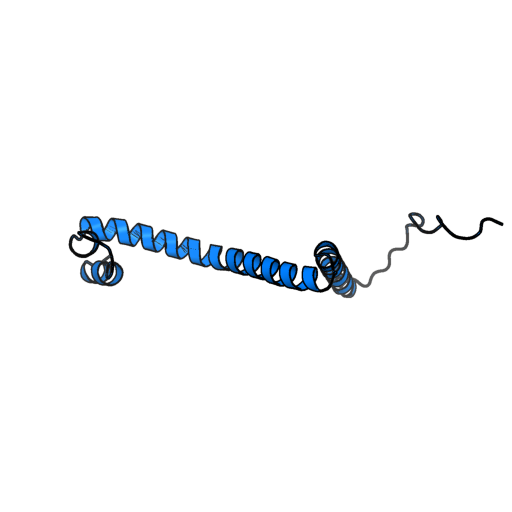4 ? 38.239 20.167 -17.575 1.00 39.31 84 ASN A CA 1
ATOM 701 C C . ASN A 1 84 ? 39.098 20.218 -18.842 1.00 39.31 84 ASN A C 1
ATOM 703 O O . ASN A 1 84 ? 39.692 19.228 -19.265 1.00 39.31 84 ASN A O 1
ATOM 707 N N . PHE A 1 85 ? 39.175 21.412 -19.431 1.00 41.16 85 PHE A N 1
ATOM 708 C CA . PHE A 1 85 ? 40.235 21.774 -20.366 1.00 41.16 85 PHE A CA 1
ATOM 709 C C . PHE A 1 85 ? 41.560 21.852 -19.599 1.00 41.16 85 PHE A C 1
ATOM 711 O O . PHE A 1 85 ? 41.901 22.900 -19.071 1.00 41.16 85 PHE A O 1
ATOM 718 N N . PHE A 1 86 ? 42.298 20.747 -19.511 1.00 28.22 86 PHE A N 1
ATOM 719 C CA . PHE A 1 86 ? 43.754 20.770 -19.351 1.00 28.22 86 PHE A CA 1
ATOM 720 C C . PHE A 1 86 ? 44.345 19.509 -19.998 1.00 28.22 86 PHE A C 1
ATOM 722 O O . PHE A 1 86 ? 44.036 18.399 -19.557 1.00 28.22 86 PHE A O 1
ATOM 729 N N . PRO A 1 87 ? 45.189 19.643 -21.036 1.00 41.38 87 PRO A N 1
ATOM 730 C CA . PRO A 1 87 ? 45.804 18.502 -21.690 1.00 41.38 87 PRO A CA 1
ATOM 731 C C . PRO A 1 87 ? 46.946 17.980 -20.814 1.00 41.38 87 PRO A C 1
ATOM 733 O O . PRO A 1 87 ? 47.844 18.729 -20.430 1.00 41.38 87 PRO A O 1
ATOM 736 N N . LYS A 1 88 ? 46.939 16.681 -20.512 1.00 34.72 88 LYS A N 1
ATOM 737 C CA . LYS A 1 88 ? 48.162 15.978 -20.123 1.00 34.72 88 LYS A CA 1
ATOM 738 C C . LYS A 1 88 ? 48.389 14.850 -21.106 1.00 34.72 88 LYS A C 1
ATOM 740 O O . LYS A 1 88 ? 47.670 13.856 -21.124 1.00 34.72 88 LYS A O 1
ATOM 745 N N . GLU A 1 89 ? 49.388 15.069 -21.947 1.00 41.59 89 GLU A N 1
ATOM 746 C CA . GLU A 1 89 ? 50.040 14.040 -22.736 1.00 41.59 89 GLU A CA 1
ATOM 747 C C . GLU A 1 89 ? 50.466 12.863 -21.846 1.00 41.59 89 GLU A C 1
ATOM 749 O O . GLU A 1 89 ? 50.643 13.010 -20.636 1.00 41.59 89 GLU A O 1
ATOM 754 N N . THR A 1 90 ? 50.702 11.720 -22.493 1.00 39.88 90 THR A N 1
ATOM 755 C CA . THR A 1 90 ? 51.106 10.403 -21.965 1.00 39.88 90 THR A CA 1
ATOM 756 C C . THR A 1 90 ? 49.957 9.422 -21.693 1.00 39.88 90 THR A C 1
ATOM 758 O O . THR A 1 90 ? 49.411 9.310 -20.602 1.00 39.88 90 THR A O 1
ATOM 761 N N . LYS A 1 91 ? 49.673 8.571 -22.682 1.00 35.38 91 LYS A N 1
ATOM 762 C CA . LYS A 1 91 ? 50.291 7.237 -22.739 1.00 35.38 91 LYS A CA 1
ATOM 763 C C . LYS A 1 91 ? 49.979 6.570 -24.075 1.00 35.38 91 LYS A C 1
ATOM 765 O O . LYS A 1 91 ? 48.870 6.129 -24.352 1.00 35.38 91 LYS A O 1
ATOM 770 N N . GLN A 1 92 ? 51.030 6.509 -24.882 1.00 43.09 92 GLN A N 1
ATOM 771 C CA . GLN A 1 92 ? 51.223 5.531 -25.937 1.00 43.09 92 GLN A CA 1
ATOM 772 C C . GLN A 1 92 ? 50.851 4.124 -25.436 1.00 43.09 92 GLN A C 1
ATOM 774 O O . GLN A 1 92 ? 51.133 3.781 -24.288 1.00 43.09 92 GLN A O 1
ATOM 779 N N . ASN A 1 93 ? 50.338 3.301 -26.349 1.00 46.03 93 ASN A N 1
ATOM 780 C CA . ASN A 1 93 ? 50.177 1.852 -26.234 1.00 46.03 93 ASN A CA 1
ATOM 781 C C . ASN A 1 93 ? 49.054 1.357 -25.326 1.00 46.03 93 ASN A C 1
ATOM 783 O O . ASN A 1 93 ? 49.272 1.016 -24.169 1.00 46.03 93 ASN A O 1
ATOM 787 N N . THR A 1 94 ? 47.890 1.114 -25.924 1.00 41.28 94 THR A N 1
ATOM 788 C CA . THR A 1 94 ? 47.285 -0.228 -25.907 1.00 41.28 94 THR A CA 1
ATOM 789 C C . THR A 1 94 ? 46.126 -0.272 -26.910 1.00 41.28 94 THR A C 1
ATOM 791 O O . THR A 1 94 ? 45.165 0.472 -26.792 1.00 41.28 94 THR A O 1
ATOM 794 N N . ILE A 1 95 ? 46.202 -1.193 -27.877 1.00 38.19 95 ILE A N 1
ATOM 795 C CA . ILE A 1 95 ? 45.073 -1.658 -28.712 1.00 38.19 95 ILE A CA 1
ATOM 796 C C . ILE A 1 95 ? 44.750 -0.812 -29.968 1.00 38.19 95 ILE A C 1
ATOM 798 O O . ILE A 1 95 ? 43.602 -0.584 -30.329 1.00 38.19 95 ILE A O 1
ATOM 802 N N . THR A 1 96 ? 45.772 -0.464 -30.747 1.00 40.41 96 THR A N 1
ATOM 803 C CA . THR A 1 96 ? 45.646 -0.408 -32.216 1.00 40.41 96 THR A CA 1
ATOM 804 C C . THR A 1 96 ? 46.918 -0.980 -32.822 1.00 40.41 96 THR A C 1
ATOM 806 O O . THR A 1 96 ? 47.951 -0.322 -32.782 1.00 40.41 96 THR A O 1
ATOM 809 N N . LYS A 1 97 ? 46.846 -2.230 -33.310 1.00 38.91 97 LYS A N 1
ATOM 810 C CA . LYS A 1 97 ? 47.655 -2.790 -34.422 1.00 38.91 97 LYS A CA 1
ATOM 811 C C . LYS A 1 97 ? 47.509 -4.306 -34.628 1.00 38.91 97 LYS A C 1
ATOM 813 O O . LYS A 1 97 ? 48.147 -4.849 -35.521 1.00 38.91 97 LYS A O 1
ATOM 818 N N . TYR A 1 98 ? 46.631 -5.006 -33.904 1.00 46.56 98 TYR A N 1
ATOM 819 C CA . TYR A 1 98 ? 46.109 -6.267 -34.444 1.00 46.56 98 TYR A CA 1
ATOM 820 C C . TYR A 1 98 ? 45.170 -5.918 -35.606 1.00 46.56 98 TYR A C 1
ATOM 822 O O . TYR A 1 98 ? 44.194 -5.207 -35.384 1.00 46.56 98 TYR A O 1
ATOM 830 N N . LYS A 1 99 ? 45.490 -6.419 -36.809 1.00 46.41 99 LYS A N 1
ATOM 831 C CA . LYS A 1 99 ? 44.881 -6.145 -38.130 1.00 46.41 99 LYS A CA 1
ATOM 832 C C . LYS A 1 99 ? 45.295 -4.820 -38.786 1.00 46.41 99 LYS A C 1
ATOM 834 O O . LYS A 1 99 ? 44.618 -3.814 -38.630 1.00 46.41 99 LYS A O 1
ATOM 839 N N . LEU A 1 100 ? 46.358 -4.861 -39.593 1.00 44.09 100 LEU A N 1
ATOM 840 C CA . LEU A 1 100 ? 46.329 -4.633 -41.051 1.00 44.09 100 LEU A CA 1
ATOM 841 C C . LEU A 1 100 ? 47.736 -4.908 -41.631 1.00 44.09 100 LEU A C 1
ATOM 843 O O . LEU A 1 100 ? 48.724 -4.565 -40.997 1.00 44.09 100 LEU A O 1
ATOM 847 N N . SER A 1 101 ? 47.758 -5.550 -42.805 1.00 35.34 101 SER A N 1
ATOM 848 C CA . SER A 1 101 ? 48.891 -6.001 -43.641 1.00 35.34 101 SER A CA 1
ATOM 849 C C . SER A 1 101 ? 49.750 -7.165 -43.123 1.00 35.34 101 SER A C 1
ATOM 851 O O . SER A 1 101 ? 50.854 -6.992 -42.618 1.00 35.34 101 SER A O 1
ATOM 853 N N . GLY A 1 102 ? 49.258 -8.387 -43.353 1.00 46.41 102 GLY A N 1
ATOM 854 C CA . GLY A 1 102 ? 50.144 -9.437 -43.846 1.00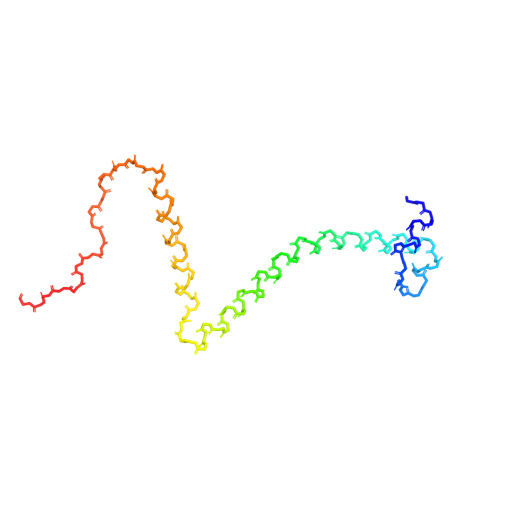 46.41 102 GLY A CA 1
ATOM 855 C C . GLY A 1 102 ? 50.445 -9.142 -45.314 1.00 46.41 102 GLY A C 1
ATOM 856 O O . GLY A 1 102 ? 49.566 -9.353 -46.144 1.00 46.41 102 GLY A O 1
ATOM 857 N N . PHE A 1 103 ? 51.607 -8.539 -45.555 1.00 34.62 103 PHE A N 1
ATOM 858 C CA . PHE A 1 103 ? 52.488 -8.585 -46.729 1.00 34.62 103 PHE A CA 1
ATOM 859 C C . PHE A 1 103 ? 53.653 -7.631 -46.452 1.00 34.62 103 PHE A C 1
ATOM 861 O O . PHE A 1 103 ? 53.376 -6.516 -45.952 1.00 34.62 103 PHE A O 1
#

Secondary structure (DSSP, 8-state):
--HHHHHHHTTT--GGGGT-HHHHHHHHHHHHHHHHHHHHHHHHHHHHHHHHHHHHHHHHTT--HHHHHHHHHHHHHHHHGGG----------SS--SSS---

Foldseek 3Di:
DDQVVLLVQQPPPPDCLNPPSVNSVVVSVVVVVVVVVVVVVVVVVVVVVVLVVVQVVCVVVVHHSVVVVVVVVVVVVVVVVVVDPDDDDDDDDDDPDPDDDPD

Organism: Aegilops tauschii subsp. strangulata (NCBI:txid200361)

Sequence (103 aa):
MNKGKIFKLAKGFRGRAKNCIRIARERVEKALQYSYRDRRNKKRDMRSLWIERINAGTRLHGVCSIYLHSRFDNEMNLLHSHVNFFPKETKQNTITKYKLSGF

Radius of gyration: 28.37 Å; chains: 1; bounding box: 67×31×67 Å